Protein AF-A0A354QAG7-F1 (afdb_monomer)

Radius of gyration: 10.79 Å; Cα contacts (8 Å, |Δi|>4): 65; chains: 1; bounding box: 29×20×28 Å

Foldseek 3Di:
DQDKAAQDPQLLVVLVVVVQDPQLSVQCVVRRPPIGSDPVVVLVSLCPGPCSVSVVVVVVSRD

Sequence (63 aa):
MFVTYKLSEKSFKNLRKKGVSDVALNDLTELENRVFPNSYIFLSRVRKLPQAEEIMKNEADLL

Secondary structure (DSSP, 8-state):
----B---HHHHHHHHHTT--HHHHHHHHHHHT--BSSHHHHHHHHTTSTTHHHHHTTHHHH-

Nearest PDB structures (foldseek):
  7zoq-assembly1_B  TM=6.762E-01  e=4.159E-01  Desulfonema magnum
  6ifg-assembly2_B  TM=4.791E-01  e=2.816E+00  Deinococcus radiodurans R1 = ATCC 13939 = DSM 20539

Solvent-accessible surface area (backbone atoms only — not comparable to full-atom values): 3736 Å² total; per-residue (Å²): 134,90,59,68,32,55,60,43,73,66,30,54,53,50,42,52,74,73,65,54,50,70,68,44,53,54,61,50,53,74,42,52,87,41,79,26,81,30,61,69,62,44,51,55,51,48,65,68,38,94,46,17,73,69,53,55,76,46,46,81,52,66,112

Structure (mmCIF, N/CA/C/O backbone):
data_AF-A0A354QAG7-F1
#
_entry.id   AF-A0A354QAG7-F1
#
loop_
_atom_site.group_PDB
_atom_site.id
_atom_site.type_symbol
_atom_site.label_atom_id
_atom_site.label_alt_id
_atom_site.label_comp_id
_atom_site.label_asym_id
_atom_site.label_entity_id
_atom_site.label_seq_id
_atom_site.pdbx_PDB_ins_code
_atom_site.Cartn_x
_atom_site.Cartn_y
_atom_site.Cartn_z
_atom_site.occupancy
_atom_site.B_iso_or_equiv
_atom_site.auth_seq_id
_atom_site.auth_comp_id
_atom_site.auth_asym_id
_atom_site.auth_atom_id
_atom_site.pdbx_PDB_model_num
ATOM 1 N N . MET A 1 1 ? 20.100 -2.076 -16.284 1.00 71.19 1 MET A N 1
ATOM 2 C CA . MET A 1 1 ? 19.479 -2.780 -15.142 1.00 71.19 1 MET A CA 1
ATOM 3 C C . MET A 1 1 ? 18.036 -2.308 -15.049 1.00 71.19 1 MET A C 1
ATOM 5 O O . MET A 1 1 ? 17.831 -1.114 -14.885 1.00 71.19 1 MET A O 1
ATOM 9 N N . PHE A 1 2 ? 17.051 -3.183 -15.266 1.00 67.69 2 PHE A N 1
ATOM 10 C CA . PHE A 1 2 ? 15.636 -2.824 -15.112 1.00 67.69 2 PHE A CA 1
ATOM 11 C C . PHE A 1 2 ? 15.272 -2.965 -13.631 1.00 67.69 2 PHE A C 1
ATOM 13 O O . PHE A 1 2 ? 15.332 -4.068 -13.095 1.00 67.69 2 PHE A O 1
ATOM 20 N N . VAL A 1 3 ? 14.975 -1.854 -12.955 1.00 77.81 3 VAL A N 1
ATOM 21 C CA . VAL A 1 3 ? 14.605 -1.856 -11.532 1.00 77.81 3 VAL A CA 1
ATOM 22 C C . VAL A 1 3 ? 13.090 -1.943 -11.430 1.00 77.81 3 VAL A C 1
ATOM 24 O O . VAL A 1 3 ? 12.387 -0.972 -11.697 1.00 77.81 3 VAL A O 1
ATOM 27 N N . THR A 1 4 ? 12.581 -3.111 -11.056 1.00 86.12 4 THR A N 1
ATOM 28 C CA . THR A 1 4 ? 11.155 -3.307 -10.791 1.00 86.12 4 THR A CA 1
ATOM 29 C C . THR A 1 4 ? 10.795 -2.867 -9.376 1.00 86.12 4 THR A C 1
ATOM 31 O O . THR A 1 4 ? 11.575 -3.072 -8.450 1.00 86.12 4 THR A O 1
ATOM 34 N N . TYR A 1 5 ? 9.593 -2.327 -9.197 1.00 87.81 5 TYR A N 1
ATOM 35 C CA . TYR A 1 5 ? 9.044 -1.912 -7.908 1.00 87.81 5 TYR A CA 1
ATOM 36 C C . TYR A 1 5 ? 7.860 -2.787 -7.507 1.00 87.81 5 TYR A C 1
ATOM 38 O O . TYR A 1 5 ? 7.013 -3.120 -8.330 1.00 87.81 5 TYR A O 1
ATOM 46 N N . LYS A 1 6 ? 7.780 -3.141 -6.229 1.00 89.94 6 LYS A N 1
ATOM 47 C CA . LYS A 1 6 ? 6.685 -3.915 -5.642 1.00 89.94 6 LYS A CA 1
ATOM 48 C C . LYS A 1 6 ? 6.436 -3.382 -4.236 1.00 89.94 6 LYS A C 1
ATOM 50 O O . LYS A 1 6 ? 7.396 -3.024 -3.556 1.00 89.94 6 LYS A O 1
ATOM 55 N N . LEU A 1 7 ? 5.178 -3.369 -3.796 1.00 89.12 7 LEU A N 1
ATOM 56 C CA . LEU A 1 7 ? 4.865 -3.124 -2.391 1.00 89.12 7 LEU A CA 1
ATOM 57 C C . LEU A 1 7 ? 5.570 -4.185 -1.535 1.00 89.12 7 LEU A C 1
ATOM 59 O O . LEU A 1 7 ? 5.300 -5.379 -1.664 1.00 89.12 7 LEU A O 1
ATOM 63 N N . SER A 1 8 ? 6.507 -3.751 -0.695 1.00 87.75 8 SER A N 1
ATOM 64 C CA . SER A 1 8 ? 7.235 -4.663 0.181 1.00 87.75 8 SER A CA 1
ATOM 65 C C . SER A 1 8 ? 6.443 -4.933 1.461 1.00 87.75 8 SER A C 1
ATOM 67 O O . SER A 1 8 ? 5.801 -4.038 2.013 1.00 87.75 8 SER A O 1
ATOM 69 N N . GLU A 1 9 ? 6.546 -6.150 1.994 1.00 88.25 9 GLU A N 1
ATOM 70 C CA . GLU A 1 9 ? 5.932 -6.504 3.282 1.00 88.25 9 GLU A CA 1
ATOM 71 C C . GLU A 1 9 ? 6.471 -5.618 4.426 1.00 88.25 9 GLU A C 1
ATOM 73 O O . GLU A 1 9 ? 5.762 -5.287 5.376 1.00 88.25 9 GLU A O 1
ATOM 78 N N . LYS A 1 10 ? 7.732 -5.173 4.316 1.00 89.50 10 LYS A N 1
ATOM 79 C CA . LYS A 1 10 ? 8.357 -4.227 5.250 1.00 89.50 10 LYS A CA 1
ATOM 80 C C . LYS A 1 10 ? 7.672 -2.859 5.202 1.00 89.50 10 LYS A C 1
ATOM 82 O O . LYS A 1 10 ? 7.311 -2.334 6.252 1.00 89.50 10 LYS A O 1
ATOM 87 N N . SER A 1 11 ? 7.473 -2.313 4.004 1.00 88.19 11 SER A N 1
ATOM 88 C CA . SER A 1 11 ? 6.752 -1.057 3.768 1.00 88.19 11 SER A CA 1
ATOM 89 C C . SER A 1 11 ? 5.339 -1.135 4.336 1.00 88.19 11 SER A C 1
ATOM 91 O O . SER A 1 11 ? 4.931 -0.279 5.113 1.00 88.19 11 SER A O 1
ATOM 93 N N . PHE A 1 12 ? 4.629 -2.227 4.051 1.00 89.69 12 PHE A N 1
ATOM 94 C CA . PHE A 1 12 ? 3.280 -2.457 4.559 1.00 89.69 12 PHE A CA 1
ATOM 95 C C . PHE A 1 12 ? 3.219 -2.479 6.096 1.00 89.69 12 PHE A C 1
ATOM 97 O O . PHE A 1 12 ? 2.399 -1.796 6.713 1.00 89.69 12 PHE A O 1
ATOM 104 N N . LYS A 1 13 ? 4.145 -3.200 6.744 1.00 90.25 13 LYS A N 1
ATOM 105 C CA . LYS A 1 13 ? 4.262 -3.226 8.213 1.00 90.25 13 LYS A CA 1
ATOM 106 C C . LYS A 1 13 ? 4.589 -1.849 8.797 1.00 90.25 13 LYS A C 1
ATOM 108 O O . LYS A 1 13 ? 4.089 -1.524 9.873 1.00 90.25 13 LYS A O 1
ATOM 113 N N . ASN A 1 14 ? 5.408 -1.047 8.118 1.00 91.00 14 ASN A N 1
ATOM 114 C CA . ASN A 1 14 ? 5.730 0.312 8.554 1.00 91.00 14 ASN A CA 1
ATOM 115 C C . ASN A 1 14 ? 4.508 1.235 8.491 1.00 91.00 14 ASN A C 1
ATOM 117 O O . ASN A 1 14 ? 4.239 1.932 9.466 1.00 91.00 14 ASN A O 1
ATOM 121 N N . LEU A 1 15 ? 3.729 1.183 7.407 1.00 90.44 15 LEU A N 1
ATOM 122 C CA . LEU A 1 15 ? 2.493 1.961 7.263 1.00 90.44 15 LEU A CA 1
ATOM 123 C C . LEU A 1 15 ? 1.491 1.638 8.376 1.00 90.44 15 LEU A C 1
ATOM 125 O O . LEU A 1 15 ? 0.961 2.545 9.018 1.00 90.44 15 LEU A O 1
ATOM 129 N N . ARG A 1 16 ? 1.326 0.350 8.698 1.00 89.94 16 ARG A N 1
ATOM 130 C CA . ARG A 1 16 ? 0.487 -0.082 9.824 1.00 89.94 16 ARG A CA 1
ATOM 131 C C . ARG A 1 16 ? 0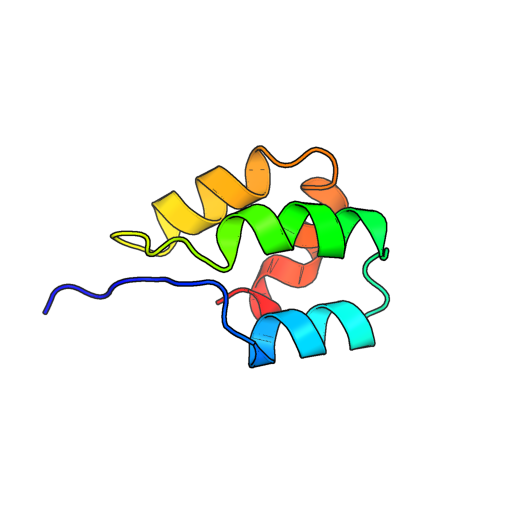.964 0.478 11.165 1.00 89.94 16 ARG A C 1
ATOM 133 O O . ARG A 1 16 ? 0.153 0.917 11.971 1.00 89.94 16 ARG A O 1
ATOM 140 N N . LYS A 1 17 ? 2.279 0.510 11.410 1.00 90.81 17 LYS A N 1
ATOM 141 C CA . LYS A 1 17 ? 2.853 1.105 12.633 1.00 90.81 17 LYS A CA 1
ATOM 142 C C . LYS A 1 17 ? 2.675 2.622 12.704 1.00 90.81 17 LYS A C 1
ATOM 144 O O . LYS A 1 17 ? 2.612 3.157 13.805 1.00 90.81 17 LYS A O 1
ATOM 149 N N . LYS A 1 18 ? 2.600 3.304 11.559 1.00 88.44 18 LYS A N 1
ATOM 150 C CA . LYS A 1 18 ? 2.355 4.752 11.481 1.00 88.44 18 LYS A CA 1
ATOM 151 C C . LYS A 1 18 ? 0.886 5.141 11.664 1.00 88.44 18 LYS A C 1
ATOM 153 O O . LYS A 1 18 ? 0.587 6.329 11.693 1.00 88.44 18 LYS A O 1
ATOM 158 N N . GLY A 1 19 ? -0.006 4.165 11.828 1.00 88.94 19 GLY A N 1
ATOM 159 C CA . GLY A 1 19 ? -1.427 4.416 12.052 1.00 88.94 19 GLY A CA 1
ATOM 160 C C . GLY A 1 19 ? -2.212 4.678 10.771 1.00 88.94 19 GLY A C 1
ATOM 161 O O . GLY A 1 19 ? -3.266 5.298 10.847 1.00 88.94 19 GLY A O 1
ATOM 162 N N . VAL A 1 20 ? -1.716 4.214 9.615 1.00 91.62 20 VAL A N 1
ATOM 163 C CA . VAL A 1 20 ? -2.530 4.147 8.394 1.00 91.62 20 VAL A CA 1
ATOM 164 C C . VAL A 1 20 ? -3.717 3.224 8.657 1.00 91.62 20 VAL A C 1
ATOM 166 O O . VAL A 1 20 ? -3.541 2.122 9.184 1.00 91.62 20 VAL A O 1
ATOM 169 N N . SER A 1 21 ? -4.912 3.690 8.311 1.00 91.00 21 SER A N 1
ATOM 170 C CA . SER A 1 21 ? -6.169 2.993 8.546 1.00 91.00 21 SER A CA 1
ATOM 171 C C . SER A 1 21 ? -6.183 1.598 7.917 1.00 91.00 21 SER A C 1
ATOM 173 O O . SER A 1 21 ? -5.605 1.360 6.853 1.00 91.00 21 SER A O 1
ATOM 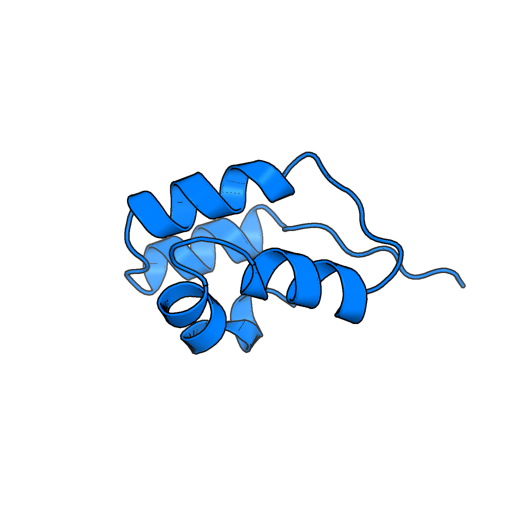175 N N . ASP A 1 22 ? -6.890 0.659 8.551 1.00 90.12 22 ASP A N 1
ATOM 176 C CA . ASP A 1 22 ? -7.023 -0.702 8.018 1.00 90.12 22 ASP A CA 1
ATOM 177 C C . ASP A 1 22 ? -7.684 -0.709 6.627 1.00 90.12 22 ASP A C 1
ATOM 179 O O . ASP A 1 22 ? -7.368 -1.565 5.806 1.00 90.12 22 ASP A O 1
ATOM 183 N N . VAL A 1 23 ? -8.543 0.275 6.325 1.00 91.62 23 VAL A N 1
ATOM 184 C CA . VAL A 1 23 ? -9.154 0.456 4.996 1.00 91.62 23 VAL A CA 1
ATOM 185 C C . VAL A 1 23 ? -8.092 0.824 3.960 1.00 91.62 23 VAL A C 1
ATOM 187 O O . VAL A 1 23 ? -8.010 0.189 2.913 1.00 91.62 23 VAL A O 1
ATOM 190 N N . ALA A 1 24 ? -7.228 1.792 4.269 1.00 90.56 24 ALA A N 1
ATOM 191 C CA . ALA A 1 24 ? -6.131 2.189 3.394 1.00 90.56 24 ALA A CA 1
ATOM 192 C C . ALA A 1 24 ? -5.092 1.071 3.200 1.00 90.56 24 ALA A C 1
ATOM 194 O O . ALA A 1 24 ? -4.570 0.878 2.100 1.00 90.56 24 ALA A O 1
ATOM 195 N N . LEU A 1 25 ? -4.809 0.300 4.253 1.00 91.50 25 LEU A N 1
ATOM 196 C CA . LEU A 1 25 ? -3.968 -0.892 4.159 1.00 91.50 25 LEU A CA 1
ATOM 197 C C . LEU A 1 25 ? -4.622 -1.958 3.277 1.00 91.50 25 LEU A C 1
ATOM 199 O O . LEU A 1 25 ? -3.947 -2.536 2.431 1.00 91.50 25 LEU A O 1
ATOM 203 N N . ASN A 1 26 ? -5.926 -2.192 3.421 1.00 92.12 26 ASN A N 1
ATOM 204 C CA . ASN A 1 26 ? -6.655 -3.137 2.583 1.00 92.12 26 ASN A CA 1
ATOM 205 C C . ASN A 1 26 ? -6.614 -2.728 1.101 1.00 92.12 26 ASN A C 1
ATOM 207 O O . ASN A 1 26 ? -6.275 -3.558 0.262 1.00 92.12 26 ASN A O 1
ATOM 211 N N . ASP A 1 27 ? -6.824 -1.449 0.781 1.00 90.25 27 ASP A N 1
ATOM 212 C CA . ASP A 1 27 ? -6.688 -0.924 -0.586 1.00 90.25 27 ASP A CA 1
ATOM 213 C C . ASP A 1 27 ? -5.263 -1.134 -1.145 1.00 90.25 27 ASP A C 1
ATOM 215 O O . ASP A 1 27 ? -5.077 -1.459 -2.320 1.00 90.25 27 ASP A O 1
ATOM 219 N N . LEU A 1 28 ? -4.228 -1.006 -0.306 1.00 89.94 28 LEU A N 1
ATOM 220 C CA . LEU A 1 28 ? -2.839 -1.279 -0.697 1.00 89.94 28 LEU A CA 1
ATOM 221 C C . LEU A 1 28 ? -2.564 -2.753 -1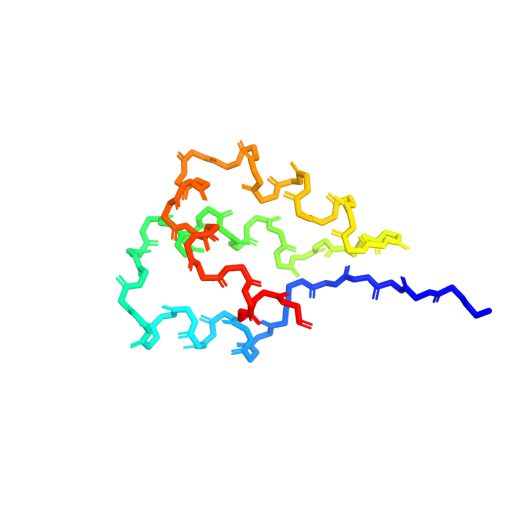.002 1.00 89.94 28 LEU A C 1
ATOM 223 O O . LEU A 1 28 ? -1.707 -3.034 -1.847 1.00 89.94 28 LEU A O 1
ATOM 227 N N . THR A 1 29 ? -3.268 -3.695 -0.365 1.00 89.44 29 THR A N 1
ATOM 228 C CA . THR A 1 29 ? -3.079 -5.132 -0.643 1.00 89.44 29 THR A C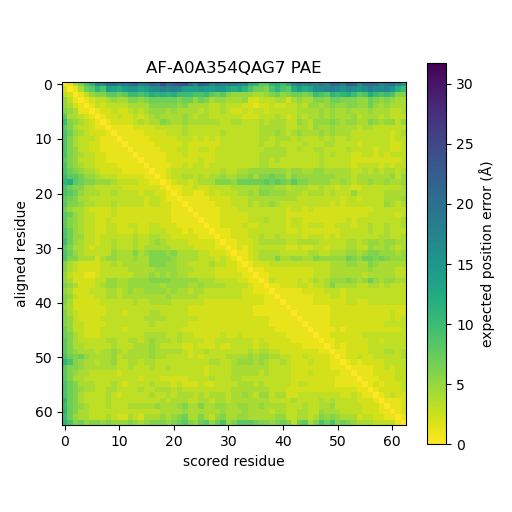A 1
ATOM 229 C C . THR A 1 29 ? -3.410 -5.501 -2.091 1.00 89.44 29 THR A C 1
ATOM 231 O O . THR A 1 29 ? -2.805 -6.422 -2.643 1.00 89.44 29 THR A O 1
ATOM 234 N N . GLU A 1 30 ? -4.250 -4.719 -2.785 1.00 87.19 30 GLU A N 1
ATOM 235 C CA . GLU A 1 30 ? -4.501 -4.902 -4.223 1.00 87.19 30 GLU A CA 1
ATOM 236 C C . GLU A 1 30 ? -3.224 -4.781 -5.075 1.00 87.19 30 GLU A C 1
ATOM 238 O O . GLU A 1 30 ? -3.132 -5.324 -6.187 1.00 87.19 30 GLU A O 1
ATOM 243 N N . LEU A 1 31 ? -2.229 -4.052 -4.562 1.00 89.50 31 LEU A N 1
ATOM 244 C CA . LEU A 1 31 ? -0.937 -3.827 -5.198 1.00 89.50 31 LEU A CA 1
ATOM 245 C C . LEU A 1 31 ? 0.138 -4.814 -4.717 1.00 89.50 31 LEU A C 1
ATOM 247 O O . LEU A 1 31 ? 1.180 -4.910 -5.364 1.00 89.50 31 LEU A O 1
ATOM 251 N N . GLU A 1 32 ? -0.102 -5.579 -3.647 1.00 86.06 32 GLU A N 1
ATOM 252 C CA . GLU A 1 32 ? 0.866 -6.523 -3.066 1.00 86.06 32 GLU A CA 1
ATOM 253 C C . GLU A 1 32 ? 1.250 -7.637 -4.043 1.00 86.06 32 GLU A C 1
ATOM 255 O O . GLU A 1 32 ? 2.405 -8.045 -4.106 1.00 86.06 32 GLU A O 1
ATOM 260 N N . ASN A 1 33 ? 0.316 -8.095 -4.876 1.00 86.12 33 ASN A N 1
ATOM 261 C CA . ASN A 1 33 ? 0.582 -9.141 -5.867 1.00 86.12 33 ASN A CA 1
ATOM 262 C C . ASN A 1 33 ? 1.053 -8.596 -7.225 1.00 86.12 33 ASN A C 1
ATOM 264 O O . ASN A 1 33 ? 1.213 -9.359 -8.177 1.00 86.12 33 ASN A O 1
ATOM 268 N N . ARG A 1 34 ? 1.291 -7.283 -7.337 1.00 89.69 34 ARG A N 1
ATOM 269 C CA . ARG A 1 34 ? 1.669 -6.626 -8.594 1.00 89.69 34 ARG A CA 1
ATOM 270 C C . ARG A 1 34 ? 3.127 -6.188 -8.568 1.00 89.69 34 ARG A C 1
ATOM 272 O O . ARG A 1 34 ? 3.612 -5.639 -7.585 1.00 89.69 34 ARG A O 1
ATOM 279 N N . VAL A 1 35 ? 3.816 -6.396 -9.686 1.00 9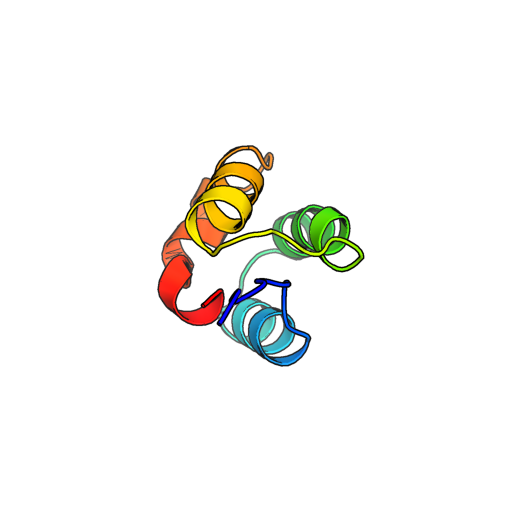0.56 35 VAL A N 1
ATOM 280 C CA . VAL A 1 35 ? 5.173 -5.890 -9.917 1.00 90.56 35 VAL A CA 1
ATOM 281 C C . VAL A 1 35 ? 5.099 -4.796 -10.973 1.00 90.56 35 VAL A C 1
ATOM 283 O O . VAL A 1 35 ? 4.500 -4.975 -12.033 1.00 90.56 35 VAL A O 1
ATOM 286 N N . PHE A 1 36 ? 5.697 -3.653 -10.673 1.00 91.00 36 PHE A N 1
ATOM 287 C CA . PHE A 1 36 ? 5.690 -2.467 -11.511 1.00 91.00 36 PHE A CA 1
ATOM 288 C C . PHE A 1 36 ? 7.055 -2.258 -12.172 1.00 91.00 36 PHE A C 1
ATOM 290 O O . PHE A 1 36 ? 8.085 -2.508 -11.547 1.00 91.00 36 PHE A O 1
ATOM 297 N N . PRO A 1 37 ? 7.097 -1.750 -13.415 1.00 90.12 37 PRO A N 1
ATOM 298 C CA . PRO A 1 37 ? 8.357 -1.515 -14.122 1.00 90.12 37 PRO A CA 1
ATOM 299 C C . PRO A 1 37 ? 9.252 -0.432 -13.502 1.00 90.12 37 PRO A C 1
ATOM 301 O O . PRO A 1 37 ? 10.421 -0.356 -13.859 1.00 90.12 37 PRO A O 1
ATOM 304 N N . ASN A 1 38 ? 8.699 0.441 -12.651 1.00 90.12 38 ASN A N 1
ATOM 305 C CA . ASN A 1 38 ? 9.412 1.498 -11.928 1.00 90.12 38 ASN A CA 1
ATOM 306 C C . ASN A 1 38 ? 8.537 2.079 -10.795 1.00 90.12 38 ASN A C 1
ATOM 308 O O . ASN A 1 38 ? 7.327 1.825 -10.735 1.00 90.12 38 ASN A O 1
ATOM 312 N N . SER A 1 39 ? 9.148 2.887 -9.922 1.00 89.19 39 SER A N 1
ATOM 313 C CA . SER A 1 39 ? 8.478 3.555 -8.798 1.00 89.19 39 SER A CA 1
ATOM 314 C C . SER A 1 39 ? 7.384 4.523 -9.245 1.00 89.19 39 SER A C 1
ATOM 316 O O . SER A 1 39 ? 6.333 4.578 -8.618 1.00 89.19 39 SER A O 1
ATOM 318 N N . TYR A 1 40 ? 7.574 5.239 -10.356 1.00 90.25 40 TYR A N 1
ATOM 319 C CA . TYR A 1 40 ? 6.584 6.188 -10.869 1.00 90.25 40 TYR A CA 1
ATOM 320 C C . TYR A 1 40 ? 5.240 5.512 -11.184 1.00 90.25 40 TYR A C 1
ATOM 322 O O . TYR A 1 40 ? 4.185 6.008 -10.788 1.00 90.25 40 TYR A O 1
ATOM 330 N N . ILE A 1 41 ? 5.261 4.349 -11.846 1.00 91.94 41 ILE A N 1
ATOM 331 C CA . ILE A 1 41 ? 4.043 3.587 -12.151 1.00 91.94 41 ILE A CA 1
ATOM 332 C C . ILE A 1 41 ? 3.417 3.041 -10.864 1.00 91.94 41 ILE A C 1
ATOM 334 O O . ILE A 1 41 ? 2.196 3.110 -10.718 1.00 91.94 41 ILE A O 1
ATOM 338 N N . PHE A 1 42 ? 4.226 2.533 -9.929 1.00 91.88 42 PHE A N 1
ATOM 339 C CA . PHE A 1 42 ? 3.740 2.071 -8.627 1.00 91.88 42 PHE A CA 1
ATOM 340 C C . PHE A 1 42 ? 3.014 3.192 -7.869 1.00 91.88 42 PHE A C 1
ATOM 342 O O . PHE A 1 42 ? 1.840 3.048 -7.535 1.00 91.88 42 PHE A O 1
ATOM 349 N N . LEU A 1 43 ? 3.656 4.350 -7.705 1.00 91.69 43 LEU A N 1
ATOM 350 C CA . LEU A 1 43 ? 3.075 5.517 -7.039 1.00 91.69 43 LEU A CA 1
ATOM 351 C C . LEU A 1 43 ? 1.844 6.053 -7.777 1.00 91.69 43 LEU A C 1
ATOM 353 O O . LEU A 1 43 ? 0.873 6.458 -7.147 1.00 91.69 43 LEU A O 1
ATOM 357 N N . SER A 1 44 ? 1.828 6.009 -9.113 1.00 92.94 44 SER A N 1
ATOM 358 C CA . SER A 1 44 ? 0.638 6.360 -9.897 1.00 92.94 44 SER A CA 1
ATOM 359 C C . SER A 1 44 ? -0.552 5.444 -9.590 1.00 92.94 44 SER A C 1
ATOM 361 O O . SER A 1 44 ? -1.694 5.899 -9.622 1.00 92.94 44 SER A O 1
ATOM 363 N N . ARG A 1 45 ? -0.313 4.163 -9.272 1.00 92.88 45 ARG A N 1
ATOM 364 C CA . ARG A 1 45 ? -1.370 3.247 -8.821 1.00 92.88 45 ARG A CA 1
ATOM 365 C C . ARG A 1 45 ? -1.805 3.535 -7.396 1.00 92.88 45 ARG A C 1
ATOM 367 O O . ARG A 1 45 ? -3.006 3.594 -7.172 1.00 92.88 45 ARG A O 1
ATOM 374 N N . VAL A 1 46 ? -0.865 3.793 -6.489 1.00 91.50 46 VAL A N 1
ATOM 375 C CA . VAL A 1 46 ? -1.181 4.193 -5.110 1.00 91.50 46 VAL A CA 1
ATOM 376 C C . VAL A 1 46 ? -2.055 5.451 -5.097 1.00 91.50 46 VAL A C 1
ATOM 378 O O . VAL A 1 46 ? -3.077 5.473 -4.426 1.00 91.50 46 VAL A O 1
ATOM 381 N N . ARG A 1 47 ? -1.736 6.456 -5.925 1.00 92.19 47 ARG A N 1
ATOM 382 C CA . ARG A 1 47 ? -2.513 7.705 -6.063 1.00 92.19 47 ARG A CA 1
ATOM 383 C C . ARG A 1 47 ? -3.943 7.520 -6.582 1.00 92.19 47 ARG A C 1
ATOM 385 O O . ARG A 1 47 ? -4.734 8.450 -6.491 1.00 92.19 47 ARG A O 1
ATOM 392 N N . LYS A 1 48 ? -4.259 6.364 -7.171 1.00 93.12 48 LYS A N 1
ATOM 393 C CA . LYS A 1 48 ? -5.599 6.031 -7.679 1.00 93.12 48 LYS A CA 1
ATOM 394 C C . LYS A 1 48 ? -6.432 5.227 -6.680 1.00 93.12 48 LYS A C 1
ATOM 396 O O . LYS A 1 48 ? -7.585 4.942 -6.987 1.00 93.12 48 LYS A O 1
ATOM 401 N N . LEU A 1 49 ? -5.860 4.835 -5.539 1.00 91.50 49 LEU A N 1
ATOM 402 C CA . LEU A 1 49 ? -6.598 4.138 -4.491 1.00 91.50 49 LEU A CA 1
ATOM 403 C C . LEU A 1 49 ? -7.573 5.097 -3.788 1.00 91.50 49 LEU A C 1
ATOM 405 O O . LEU A 1 49 ? -7.274 6.289 -3.683 1.00 91.50 49 LEU A O 1
ATOM 409 N N . PRO A 1 50 ? -8.709 4.599 -3.272 1.00 90.06 50 PRO A N 1
ATOM 410 C CA . PRO A 1 50 ? -9.675 5.416 -2.537 1.00 90.06 50 PRO A CA 1
ATOM 411 C C . PRO A 1 50 ? -9.045 6.195 -1.376 1.00 90.06 50 PRO A C 1
ATOM 413 O O . PRO A 1 50 ? -9.293 7.388 -1.232 1.00 90.06 50 PRO A O 1
ATOM 416 N N . GLN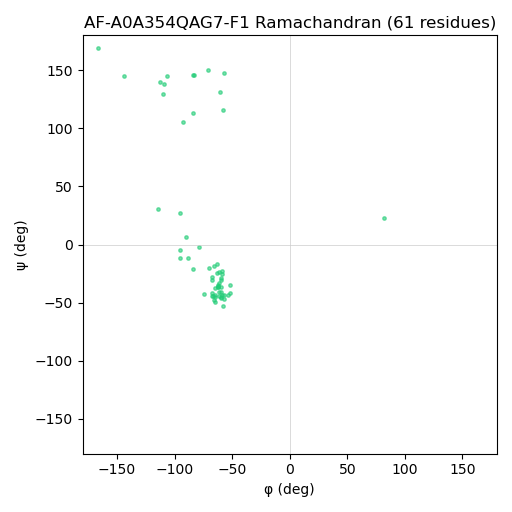 A 1 51 ? -8.172 5.548 -0.599 1.00 91.44 51 GLN A N 1
ATOM 417 C CA . GLN A 1 51 ? -7.451 6.171 0.519 1.00 91.44 51 GLN A CA 1
ATOM 418 C C . GLN A 1 51 ? -6.047 6.679 0.141 1.00 91.44 51 GLN A C 1
ATOM 420 O O . GLN A 1 51 ? -5.150 6.758 0.984 1.00 91.44 51 GLN A O 1
ATOM 425 N N . ALA A 1 52 ? -5.827 7.027 -1.133 1.00 90.19 52 ALA A N 1
ATOM 426 C CA . ALA A 1 52 ? -4.529 7.481 -1.630 1.00 90.19 52 ALA A CA 1
ATOM 427 C C . ALA A 1 52 ? -3.940 8.625 -0.799 1.00 90.19 52 ALA A C 1
ATOM 429 O O . ALA A 1 52 ? -2.748 8.623 -0.520 1.00 90.19 52 ALA A O 1
ATOM 430 N N . GLU A 1 53 ? -4.751 9.598 -0.391 1.00 90.19 53 GLU A N 1
ATOM 431 C CA . GLU A 1 53 ? -4.270 10.760 0.357 1.00 90.19 53 GLU A CA 1
ATOM 432 C C . GLU A 1 53 ? -3.639 10.369 1.702 1.00 90.19 53 GLU A C 1
ATOM 434 O O . GLU A 1 53 ? -2.582 10.882 2.069 1.00 90.19 5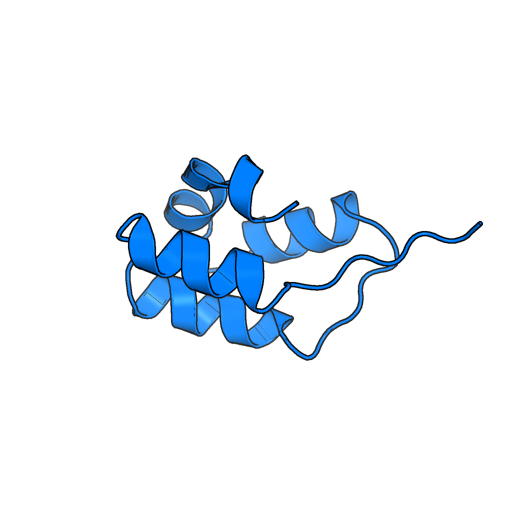3 GLU A O 1
ATOM 439 N N . GLU A 1 54 ? -4.243 9.421 2.420 1.00 90.88 54 GLU A N 1
ATOM 440 C CA . GLU A 1 54 ? -3.721 8.913 3.689 1.00 90.88 54 GLU A CA 1
ATOM 441 C C . GLU A 1 54 ? -2.415 8.135 3.490 1.00 90.88 54 GLU A C 1
ATOM 443 O O . GLU A 1 54 ? -1.432 8.340 4.206 1.00 90.88 54 GLU A O 1
ATOM 448 N N . ILE A 1 55 ? -2.384 7.277 2.473 1.00 89.88 55 ILE A N 1
ATOM 449 C CA . ILE A 1 55 ? -1.217 6.462 2.144 1.00 89.88 55 ILE A CA 1
ATOM 450 C C . ILE A 1 55 ? -0.040 7.346 1.709 1.00 89.88 55 ILE A C 1
ATOM 452 O O . ILE A 1 55 ? 1.089 7.161 2.163 1.00 89.88 55 ILE A O 1
ATOM 456 N N . MET A 1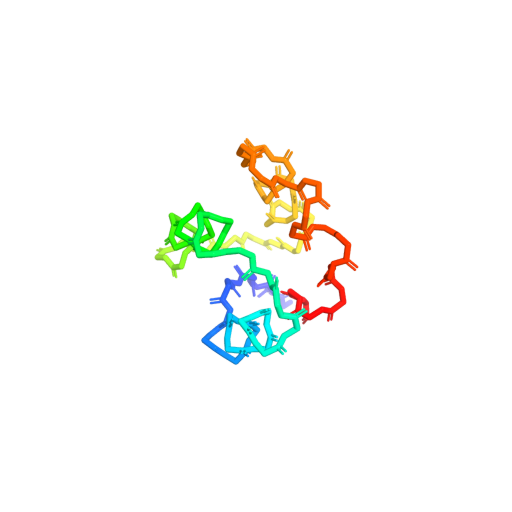 56 ? -0.299 8.329 0.847 1.00 90.56 56 MET A N 1
ATOM 457 C CA . MET A 1 56 ? 0.721 9.193 0.248 1.00 90.56 56 MET A CA 1
ATOM 458 C C . MET A 1 56 ? 1.347 10.162 1.260 1.00 90.56 56 MET A C 1
ATOM 460 O O . MET A 1 56 ? 2.485 10.581 1.065 1.00 90.56 56 MET A O 1
ATOM 464 N N . LYS A 1 57 ? 0.692 10.444 2.398 1.00 90.94 57 LYS A N 1
ATOM 465 C CA . LYS A 1 57 ? 1.346 11.122 3.541 1.00 90.94 57 LYS A CA 1
ATOM 466 C C . LYS A 1 57 ? 2.562 10.350 4.065 1.00 90.94 57 LYS A C 1
ATOM 468 O O . LYS A 1 57 ? 3.451 10.944 4.667 1.00 90.94 57 LYS A O 1
ATOM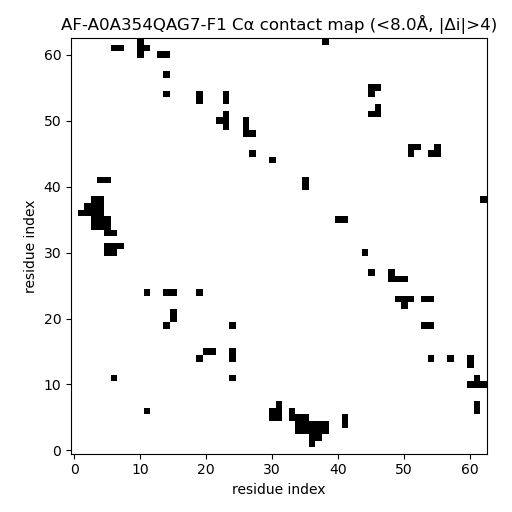 473 N N . ASN A 1 58 ? 2.613 9.045 3.806 1.00 89.00 58 ASN A N 1
ATOM 474 C CA . ASN A 1 58 ? 3.694 8.142 4.179 1.00 89.00 58 ASN A CA 1
ATOM 475 C C . ASN A 1 58 ? 4.428 7.582 2.943 1.00 89.00 58 ASN A C 1
ATOM 477 O O . ASN A 1 58 ? 4.950 6.470 2.980 1.00 89.00 58 ASN A O 1
ATOM 481 N N . GLU A 1 59 ? 4.492 8.345 1.841 1.00 86.56 59 GLU A N 1
ATOM 482 C CA . GLU A 1 59 ? 5.161 7.940 0.589 1.00 86.56 59 GLU A CA 1
ATOM 483 C C . GLU A 1 59 ? 6.609 7.464 0.805 1.00 86.56 59 GLU A C 1
ATOM 485 O O . GLU A 1 59 ? 7.052 6.518 0.161 1.00 86.56 59 GLU A O 1
ATOM 490 N N . ALA A 1 60 ? 7.334 8.054 1.759 1.00 85.88 60 ALA A N 1
ATOM 491 C CA . ALA A 1 60 ? 8.703 7.650 2.080 1.00 85.88 60 ALA A CA 1
ATOM 492 C C . ALA A 1 60 ? 8.821 6.206 2.605 1.00 85.88 60 ALA A C 1
ATOM 494 O O . ALA A 1 60 ? 9.885 5.613 2.488 1.00 85.88 60 ALA A O 1
ATOM 495 N N . ASP A 1 61 ? 7.760 5.634 3.181 1.00 86.50 61 ASP A N 1
ATOM 496 C CA . ASP A 1 61 ? 7.760 4.240 3.643 1.00 86.50 61 ASP A CA 1
ATOM 497 C C . ASP A 1 61 ? 7.345 3.255 2.542 1.00 86.50 61 ASP A C 1
ATOM 499 O O . ASP A 1 61 ? 7.488 2.042 2.717 1.00 86.50 61 ASP A O 1
ATOM 503 N N . LEU A 1 62 ? 6.820 3.762 1.422 1.00 83.06 62 LEU A N 1
ATOM 504 C CA . LEU A 1 62 ? 6.417 2.976 0.256 1.00 83.06 62 LEU A CA 1
ATOM 505 C C . LEU A 1 62 ? 7.580 2.663 -0.699 1.00 83.06 62 LEU A C 1
ATOM 507 O O . LEU A 1 62 ? 7.451 1.725 -1.490 1.00 83.06 62 LEU A O 1
ATOM 511 N N . LEU A 1 63 ? 8.671 3.437 -0.648 1.00 80.62 63 LEU A N 1
ATOM 512 C CA . LEU A 1 63 ? 9.858 3.316 -1.508 1.00 80.62 63 LEU A CA 1
ATOM 513 C C . LEU A 1 63 ? 11.069 2.767 -0.747 1.00 80.62 63 LEU A C 1
ATOM 515 O O . LEU A 1 63 ? 11.880 2.090 -1.419 1.00 80.62 63 LEU A O 1
#

Mean predicted aligned error: 3.6 Å

pLDDT: mean 88.83, std 4.43, range [67.69, 93.12]